Protein 2M3K (pdb70)

B-factor: mean 1.94, std 1.84, range [0.12, 9.37]

Nearest PDB structures (foldseek):
  2m3k-assembly1_A  TM=1.008E+00  e=2.469E-23  Neisseria meningitidis
  5hz7-assembly1_A  TM=6.818E-01  e=2.264E-14  Neisseria meningitidis
  2nba-assembly1_A  TM=6.313E-01  e=4.988E-08  Neisseria subflava NJ9703
  4ylc-assembly1_C  TM=3.540E-01  e=5.774E+00  Saccharolobus solfataricus 98/2

Sequence (119 aa):
ISEFEKAKINAVRAALLENAHFMEKFYLQNGRFKQTSTKWPSLPIKEAEGFCIRLNGIARGALDSKFMLKAVAIDKDKNPFIIKMNENLVTFICKKSASSCSDGLDYFKGNDKDCKLFK

CATH classification: 3.30.700.50

Structure (mmCIF, N/CA/C/O backbone):
data_2M3K
#
_entry.id   2M3K
#
loop_
_atom_site.group_PDB
_atom_site.id
_atom_site.type_symbol
_atom_site.label_atom_id
_atom_site.label_alt_id
_atom_site.label_comp_id
_atom_site.label_asym_id
_atom_site.label_entity_id
_atom_site.label_seq_id
_atom_site.pdbx_PDB_ins_code
_atom_site.Cartn_x
_atom_site.Cartn_y
_atom_site.Cartn_z
_atom_site.occupancy
_atom_site.B_iso_or_equiv
_atom_site.auth_seq_id
_atom_site.auth_comp_id
_atom_site.auth_asym_id
_atom_site.auth_atom_id
_atom_site.pdbx_PDB_model_num
ATOM 1 N N . ILE A 1 1 ? -19.558 -12.271 -1.725 1.00 3.38 1 ILE A N 1
ATOM 2 C CA . ILE A 1 1 ? -19.007 -11.408 -0.656 1.00 2.97 1 ILE A CA 1
ATOM 3 C C . ILE A 1 1 ? -17.497 -11.591 -0.539 1.00 2.00 1 ILE A C 1
ATOM 4 O O . ILE A 1 1 ? -16.728 -10.673 -0.819 1.00 2.55 1 ILE A O 1
ATOM 22 N N . SER A 1 2 ? -17.079 -12.787 -0.142 1.00 1.16 2 SER A N 1
ATOM 23 C CA . SER A 1 2 ? -15.673 -13.069 0.103 1.00 0.92 2 SER A CA 1
ATOM 24 C C . SER A 1 2 ? -14.863 -13.079 -1.196 1.00 0.63 2 SER A C 1
ATOM 25 O O . SER A 1 2 ? -13.666 -12.781 -1.191 1.00 0.67 2 SER A O 1
ATOM 33 N N . GLU A 1 3 ? -15.519 -13.411 -2.307 1.00 0.48 3 GLU A N 1
ATOM 34 C CA . GLU A 1 3 ? -14.852 -13.437 -3.605 1.00 0.37 3 GLU A CA 1
ATOM 35 C C . GLU A 1 3 ? -14.456 -12.021 -4.015 1.00 0.27 3 GLU A C 1
ATOM 36 O O . GLU A 1 3 ? -13.372 -11.802 -4.564 1.00 0.32 3 GLU A O 1
ATOM 48 N N . PHE A 1 4 ? -15.346 -11.067 -3.729 1.00 0.22 4 PHE A N 1
ATOM 49 C CA . PHE A 1 4 ? -15.085 -9.652 -3.989 1.00 0.18 4 PHE A CA 1
ATOM 50 C C . PHE A 1 4 ? -13.795 -9.218 -3.323 1.00 0.16 4 PHE A C 1
ATOM 51 O O . PHE A 1 4 ? -12.968 -8.550 -3.939 1.00 0.16 4 PHE A O 1
ATOM 68 N N . GLU A 1 5 ? -13.634 -9.615 -2.065 1.00 0.21 5 GLU A N 1
ATOM 69 C CA . GLU A 1 5 ? -12.466 -9.239 -1.287 1.00 0.22 5 GLU A CA 1
ATOM 70 C C . GLU A 1 5 ? -11.194 -9.590 -2.037 1.00 0.18 5 GLU A C 1
ATOM 71 O O . GLU A 1 5 ? -10.411 -8.720 -2.387 1.00 0.14 5 GLU A O 1
ATOM 83 N N . LYS A 1 6 ? -11.037 -10.867 -2.341 1.00 0.24 6 LYS A N 1
ATOM 84 C CA . LYS A 1 6 ? -9.796 -11.372 -2.915 1.00 0.26 6 LYS A CA 1
ATOM 85 C C . LYS A 1 6 ? -9.575 -10.816 -4.320 1.00 0.23 6 LYS A C 1
ATOM 86 O O . LYS A 1 6 ? -8.442 -10.543 -4.711 1.00 0.27 6 LYS A O 1
ATOM 105 N N . ALA A 1 7 ? -10.660 -10.639 -5.068 1.00 0.21 7 ALA A N 1
ATOM 106 C CA . ALA A 1 7 ? -10.576 -10.136 -6.435 1.00 0.25 7 ALA A CA 1
ATOM 107 C C . ALA A 1 7 ? -10.164 -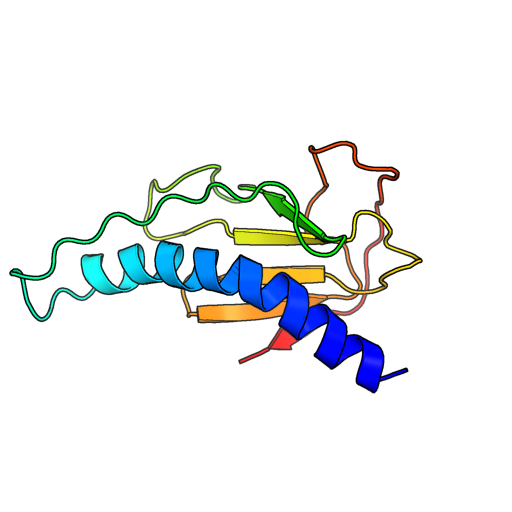8.670 -6.448 1.00 0.23 7 ALA A C 1
ATOM 108 O O . ALA A 1 7 ? -9.241 -8.275 -7.164 1.00 0.28 7 ALA A O 1
ATOM 115 N N . LYS A 1 8 ? -10.855 -7.873 -5.646 1.00 0.17 8 LYS A N 1
ATOM 116 C CA . LYS A 1 8 ? -10.574 -6.450 -5.540 1.00 0.17 8 LYS A CA 1
ATOM 117 C C . LYS A 1 8 ? -9.209 -6.222 -4.905 1.00 0.15 8 LYS A C 1
ATOM 118 O O . LYS A 1 8 ? -8.443 -5.379 -5.369 1.00 0.17 8 LYS A O 1
ATOM 137 N N . ILE A 1 9 ? -8.904 -6.984 -3.856 1.00 0.12 9 ILE A N 1
ATOM 138 C CA . ILE A 1 9 ? -7.590 -6.925 -3.229 1.00 0.13 9 ILE A CA 1
ATOM 139 C C . ILE A 1 9 ? -6.507 -7.171 -4.268 1.00 0.14 9 ILE A C 1
ATOM 140 O O . ILE A 1 9 ? -5.616 -6.352 -4.434 1.00 0.15 9 ILE A O 1
ATOM 156 N N . ASN A 1 10 ? -6.633 -8.275 -4.998 1.00 0.15 10 ASN A N 1
ATOM 157 C CA . ASN A 1 10 ? -5.648 -8.664 -6.007 1.00 0.16 10 ASN A CA 1
ATOM 158 C C . ASN A 1 10 ? -5.456 -7.573 -7.058 1.00 0.16 10 ASN A C 1
ATOM 159 O O . ASN A 1 10 ? -4.333 -7.294 -7.480 1.00 0.16 10 ASN A O 1
ATOM 170 N N . ALA A 1 11 ? -6.560 -6.957 -7.465 1.00 0.17 11 ALA A N 1
ATOM 171 C CA . ALA A 1 11 ? -6.546 -5.931 -8.500 1.00 0.19 11 ALA A CA 1
ATOM 172 C C . ALA A 1 11 ? -5.640 -4.758 -8.124 1.00 0.16 11 ALA A C 1
ATOM 173 O O . ALA A 1 11 ? -4.639 -4.471 -8.799 1.00 0.16 11 ALA A O 1
ATOM 180 N N . VAL A 1 12 ? -5.970 -4.083 -7.039 1.00 0.15 12 VAL A N 1
ATOM 181 C CA . VAL A 1 12 ? -5.172 -2.946 -6.620 1.00 0.15 12 VAL A CA 1
ATOM 182 C C . VAL A 1 12 ? -3.850 -3.430 -6.030 1.00 0.15 12 VAL A C 1
ATOM 183 O O . VAL A 1 12 ? -2.856 -2.716 -6.063 1.00 0.19 12 VAL A O 1
ATOM 196 N N . ARG A 1 13 ? -3.824 -4.670 -5.537 1.00 0.13 13 ARG A N 1
ATOM 197 C CA . ARG A 1 13 ? -2.580 -5.255 -5.050 1.00 0.15 13 ARG A CA 1
ATOM 198 C C . ARG A 1 13 ? -1.609 -5.443 -6.204 1.00 0.12 13 ARG A C 1
ATOM 199 O O . ARG A 1 13 ? -0.411 -5.530 -5.994 1.00 0.13 13 ARG A O 1
ATOM 220 N N . ALA A 1 14 ? -2.139 -5.538 -7.420 1.00 0.13 14 ALA A N 1
ATOM 221 C CA . ALA A 1 14 ? -1.306 -5.532 -8.616 1.00 0.15 14 ALA A CA 1
ATOM 222 C C . ALA A 1 14 ? -0.594 -4.197 -8.727 1.00 0.17 14 ALA A C 1
ATOM 223 O O . ALA A 1 14 ? 0.585 -4.123 -9.055 1.00 0.19 14 ALA A O 1
ATOM 230 N N . ALA A 1 15 ? -1.328 -3.135 -8.453 1.00 0.19 15 ALA A N 1
ATOM 231 C CA . ALA A 1 15 ? -0.737 -1.804 -8.379 1.00 0.23 15 ALA A CA 1
ATOM 232 C C . ALA A 1 15 ? 0.247 -1.727 -7.209 1.00 0.23 15 ALA A C 1
ATOM 233 O O . ALA A 1 15 ? 1.315 -1.139 -7.316 1.00 0.27 15 ALA A O 1
ATOM 240 N N . LEU A 1 16 ? -0.107 -2.348 -6.097 1.00 0.23 16 LEU A N 1
ATOM 241 C CA . LEU A 1 16 ? 0.806 -2.471 -4.966 1.00 0.24 16 LEU A CA 1
ATOM 242 C C . LEU A 1 16 ? 1.965 -3.408 -5.291 1.00 0.22 16 LEU A C 1
ATOM 243 O O . LEU A 1 16 ? 2.952 -3.433 -4.574 1.00 0.24 16 LEU A O 1
ATOM 259 N N . LEU A 1 17 ? 1.819 -4.219 -6.334 1.00 0.22 17 LEU A N 1
ATOM 260 C CA . LEU A 1 17 ? 2.924 -5.021 -6.838 1.00 0.24 17 LEU A CA 1
ATOM 261 C C . LEU A 1 17 ? 4.003 -4.107 -7.404 1.00 0.21 17 LEU A C 1
ATOM 262 O O . LEU A 1 17 ? 5.190 -4.409 -7.330 1.00 0.23 17 LEU A O 1
ATOM 278 N N . GLU A 1 18 ? 3.579 -2.979 -7.966 1.00 0.21 18 GLU A N 1
ATOM 279 C CA . GLU A 1 18 ? 4.499 -1.901 -8.310 1.00 0.23 18 GLU A CA 1
ATOM 280 C C . GLU A 1 18 ? 5.251 -1.471 -7.052 1.00 0.24 18 GLU A C 1
ATOM 281 O O . GLU A 1 18 ? 6.466 -1.270 -7.063 1.00 0.30 18 GLU A O 1
ATOM 293 N N . ASN A 1 19 ? 4.506 -1.368 -5.957 1.00 0.25 19 ASN A N 1
ATOM 294 C CA . ASN A 1 19 ? 5.070 -1.055 -4.644 1.00 0.34 19 ASN A CA 1
ATOM 295 C C . ASN A 1 19 ? 5.847 -2.237 -4.092 1.00 0.31 19 ASN A C 1
ATOM 296 O O . ASN A 1 19 ? 6.697 -2.064 -3.228 1.00 0.42 19 ASN A O 1
ATOM 307 N N . ALA A 1 20 ? 5.568 -3.425 -4.606 1.00 0.25 20 ALA A N 1
ATOM 308 C CA . ALA A 1 20 ? 6.324 -4.613 -4.245 1.00 0.29 20 ALA A CA 1
ATOM 309 C C . ALA A 1 20 ? 7.702 -4.541 -4.875 1.00 0.31 20 ALA A C 1
ATOM 310 O O . ALA A 1 20 ? 8.668 -5.074 -4.348 1.00 0.41 20 ALA A O 1
ATOM 317 N N . HIS A 1 21 ? 7.776 -3.858 -6.011 1.00 0.33 21 HIS A N 1
ATOM 318 C CA . HIS A 1 21 ? 9.049 -3.593 -6.663 1.00 0.46 21 HIS A CA 1
ATOM 319 C C . HIS A 1 21 ? 9.751 -2.421 -5.981 1.00 0.52 21 HIS A C 1
ATOM 320 O O . HIS A 1 21 ? 10.971 -2.408 -5.846 1.00 0.65 21 HIS A O 1
ATOM 335 N N . PHE A 1 22 ? 8.965 -1.442 -5.541 1.00 0.53 22 PHE A N 1
ATOM 336 C CA . PHE A 1 22 ? 9.494 -0.298 -4.801 1.00 0.70 22 PHE A CA 1
ATOM 337 C C . PHE A 1 22 ? 10.132 -0.778 -3.496 1.00 0.66 22 PHE A C 1
ATOM 338 O O . PHE A 1 22 ? 11.293 -0.472 -3.193 1.00 0.78 22 PHE A O 1
ATOM 355 N N . MET A 1 23 ? 9.371 -1.546 -2.734 1.00 0.53 23 MET A N 1
ATOM 356 C CA . MET A 1 23 ? 9.889 -2.166 -1.520 1.00 0.55 23 MET A CA 1
ATOM 357 C C . MET A 1 23 ? 10.969 -3.199 -1.861 1.00 0.57 23 MET A C 1
ATOM 358 O O . MET A 1 23 ? 11.827 -3.501 -1.033 1.00 0.70 23 MET A O 1
ATOM 372 N N . GLU A 1 24 ? 10.930 -3.741 -3.083 1.00 0.54 24 GLU A N 1
ATOM 373 C CA . GLU A 1 24 ? 11.962 -4.674 -3.527 1.00 0.66 24 GLU A CA 1
ATOM 374 C C . GLU A 1 24 ? 13.286 -3.946 -3.653 1.00 0.78 24 GLU A C 1
ATOM 375 O O . GLU A 1 24 ? 14.336 -4.523 -3.390 1.00 0.92 24 GLU A O 1
ATOM 387 N N . LYS A 1 25 ? 13.235 -2.673 -4.055 1.00 0.84 25 LYS A N 1
ATOM 388 C CA . LYS A 1 25 ? 14.423 -1.831 -4.034 1.00 1.04 25 LYS A CA 1
ATOM 389 C C . LYS A 1 25 ? 15.054 -1.915 -2.663 1.00 1.09 25 LYS A C 1
ATOM 390 O O . LYS A 1 25 ? 16.259 -2.111 -2.534 1.00 1.21 25 LYS A O 1
ATOM 409 N N . PHE A 1 26 ? 14.218 -1.790 -1.643 1.00 1.09 26 PHE A N 1
ATOM 410 C CA . PHE A 1 26 ? 14.692 -1.869 -0.278 1.00 1.33 26 PHE A CA 1
ATOM 411 C C . PHE A 1 26 ? 15.343 -3.227 -0.010 1.00 1.30 26 PHE A C 1
ATOM 412 O O . PHE A 1 26 ? 16.449 -3.293 0.523 1.00 1.46 26 PHE A O 1
ATOM 429 N N . TYR A 1 27 ? 14.650 -4.300 -0.390 1.00 1.20 27 TYR A N 1
ATOM 430 C CA . TYR A 1 27 ? 15.188 -5.655 -0.260 1.00 1.39 27 TYR A CA 1
ATOM 431 C C . TYR A 1 27 ? 16.549 -5.773 -0.940 1.00 1.39 27 TYR A C 1
ATOM 432 O O . TYR A 1 27 ? 17.488 -6.343 -0.384 1.00 1.62 27 TYR A O 1
ATOM 450 N N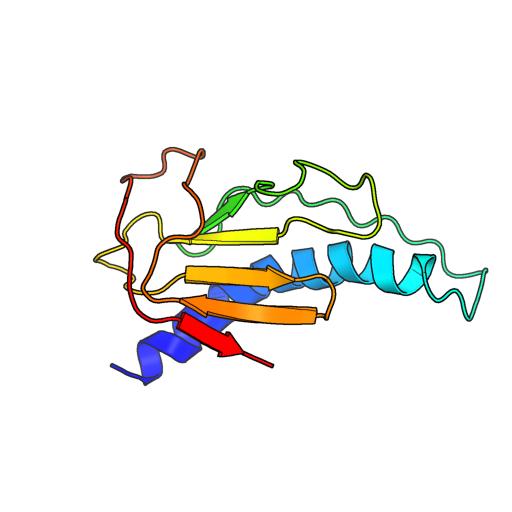 . LEU A 1 28 ? 16.646 -5.224 -2.138 1.00 1.26 28 LEU A N 1
ATOM 451 C CA . LEU A 1 28 ? 17.858 -5.311 -2.940 1.00 1.43 28 LEU A CA 1
ATOM 452 C C . LEU A 1 28 ? 18.970 -4.436 -2.368 1.00 1.52 28 LEU A C 1
ATOM 453 O O . LEU A 1 28 ? 20.148 -4.732 -2.546 1.00 1.79 28 LEU A O 1
ATOM 469 N N . GLN A 1 29 ? 18.595 -3.360 -1.685 1.00 1.40 29 GLN A N 1
ATOM 470 C CA . GLN A 1 29 ? 19.568 -2.468 -1.063 1.00 1.59 29 GLN A CA 1
ATOM 471 C C . GLN A 1 29 ? 20.048 -3.025 0.269 1.00 1.71 29 GLN A C 1
ATOM 472 O O . GLN A 1 29 ? 21.247 -3.050 0.548 1.00 1.94 29 GLN A O 1
ATOM 486 N N . ASN A 1 30 ? 19.108 -3.476 1.086 1.00 1.68 30 ASN A N 1
ATOM 487 C CA . ASN A 1 30 ? 19.422 -3.991 2.413 1.00 1.96 30 ASN A CA 1
ATOM 488 C C . ASN A 1 30 ? 20.101 -5.356 2.311 1.00 2.12 30 ASN A C 1
ATOM 489 O O . ASN A 1 30 ? 20.926 -5.720 3.153 1.00 2.55 30 ASN A O 1
ATOM 500 N N . GLY A 1 31 ? 19.766 -6.093 1.265 1.00 1.99 31 GLY A N 1
ATOM 501 C CA . GLY A 1 31 ? 20.369 -7.389 1.044 1.00 2.40 31 GLY A CA 1
ATOM 502 C C . GLY A 1 31 ? 20.973 -7.505 -0.338 1.00 2.87 31 GLY A C 1
ATOM 503 O O . GLY A 1 31 ? 20.416 -8.167 -1.212 1.00 3.44 31 GLY A O 1
ATOM 507 N N . ARG A 1 32 ? 22.111 -6.854 -0.542 1.00 3.16 32 ARG A N 1
ATOM 508 C CA . ARG A 1 32 ? 22.778 -6.883 -1.837 1.00 4.00 32 ARG A CA 1
ATOM 509 C C . ARG A 1 32 ? 23.547 -8.184 -2.014 1.00 4.27 32 ARG A C 1
ATOM 510 O O . ARG A 1 32 ? 24.624 -8.364 -1.441 1.00 4.32 32 ARG A O 1
ATOM 531 N N . PHE A 1 33 ? 22.994 -9.092 -2.800 1.00 4.81 33 PHE A N 1
ATOM 532 C CA . PHE A 1 33 ? 23.666 -10.348 -3.096 1.00 5.33 33 PHE A CA 1
ATOM 533 C C . PHE A 1 33 ? 24.525 -10.193 -4.345 1.00 5.56 33 PHE A C 1
ATOM 534 O O . PHE A 1 33 ? 25.643 -10.705 -4.415 1.00 6.04 33 PHE A O 1
ATOM 551 N N . LYS A 1 34 ? 23.993 -9.479 -5.326 1.00 5.58 34 LYS A N 1
ATOM 552 C CA . LYS A 1 34 ? 24.715 -9.212 -6.559 1.00 6.10 34 LYS A CA 1
ATOM 553 C C . LYS A 1 34 ? 24.705 -7.717 -6.858 1.00 6.09 34 LYS A C 1
ATOM 554 O O . LYS A 1 34 ? 23.648 -7.091 -6.937 1.00 6.43 34 LYS A O 1
ATOM 573 N N . GLN A 1 35 ? 25.894 -7.155 -7.021 1.00 5.98 35 GLN A N 1
ATOM 574 C CA . GLN A 1 35 ? 26.060 -5.711 -7.145 1.00 6.09 35 GLN A CA 1
ATOM 575 C C . GLN A 1 35 ? 25.783 -5.246 -8.568 1.00 6.17 35 GLN A C 1
ATOM 576 O O . GLN A 1 35 ? 25.560 -4.060 -8.810 1.00 6.33 35 GLN A O 1
ATOM 590 N N . THR A 1 36 ? 25.797 -6.182 -9.506 1.00 6.41 36 THR A N 1
ATOM 591 C CA . THR A 1 36 ? 25.574 -5.864 -10.909 1.00 6.79 36 THR A CA 1
ATOM 592 C C . THR A 1 36 ? 24.123 -5.440 -11.151 1.00 6.59 36 THR A C 1
ATOM 593 O O . THR A 1 36 ? 23.814 -4.766 -12.138 1.00 6.99 36 THR A O 1
ATOM 604 N N . SER A 1 37 ? 23.237 -5.824 -10.241 1.00 6.16 37 SER A N 1
ATOM 605 C CA . SER A 1 37 ? 21.833 -5.482 -10.363 1.00 6.06 37 SER A CA 1
ATOM 606 C C . SER A 1 37 ? 21.565 -4.081 -9.829 1.00 5.61 37 SER A C 1
ATOM 607 O O . SER A 1 37 ? 21.490 -3.871 -8.618 1.00 5.35 37 SER A O 1
ATOM 615 N N . THR A 1 38 ? 21.443 -3.125 -10.733 1.00 5.68 38 THR A N 1
ATOM 616 C CA . THR A 1 38 ? 21.041 -1.786 -10.359 1.00 5.34 38 THR A CA 1
ATOM 617 C C . THR A 1 38 ? 19.525 -1.687 -10.448 1.00 5.05 38 THR A C 1
ATOM 618 O O . THR A 1 38 ? 18.912 -2.298 -11.323 1.00 5.49 38 THR A O 1
ATOM 629 N N . LYS A 1 39 ? 18.917 -0.928 -9.549 1.00 4.42 39 LYS A N 1
ATOM 630 C CA . LYS A 1 39 ? 17.486 -1.041 -9.345 1.00 4.17 39 LYS A CA 1
ATOM 631 C C . LYS A 1 39 ? 16.866 0.244 -8.797 1.00 3.60 39 LYS A C 1
ATOM 632 O O . LYS A 1 39 ? 17.007 0.548 -7.624 1.00 3.21 39 LYS A O 1
ATOM 651 N N . TRP A 1 40 ? 16.091 0.951 -9.614 1.00 3.64 40 TRP A N 1
ATOM 652 C CA . TRP A 1 40 ? 15.409 2.155 -9.136 1.00 3.19 40 TRP A CA 1
ATOM 653 C C . TRP A 1 40 ? 13.959 2.140 -9.575 1.00 2.83 40 TRP A C 1
ATOM 654 O O . TRP A 1 40 ? 13.604 2.683 -10.623 1.00 3.05 40 TRP A O 1
ATOM 675 N N . PRO A 1 41 ? 13.101 1.493 -8.787 1.00 2.34 41 PRO A N 1
ATOM 676 C CA . PRO A 1 41 ? 11.666 1.570 -8.963 1.00 2.06 41 PRO A CA 1
ATOM 677 C C . PRO A 1 41 ? 11.125 2.842 -8.333 1.00 1.70 41 PRO A C 1
ATOM 678 O O . PRO A 1 41 ? 11.473 3.184 -7.201 1.00 1.64 41 PRO A O 1
ATOM 689 N N . SER A 1 42 ? 10.301 3.547 -9.074 1.00 1.61 42 SER A N 1
ATOM 690 C CA . SER A 1 42 ? 9.716 4.781 -8.599 1.00 1.34 42 SER A CA 1
ATOM 691 C C . SER A 1 42 ? 8.204 4.701 -8.748 1.00 0.92 42 SER A C 1
ATOM 692 O O . SER A 1 42 ? 7.710 4.353 -9.817 1.00 0.99 42 SER A O 1
ATOM 700 N N . LEU A 1 43 ? 7.480 4.996 -7.677 1.00 0.66 43 LEU A N 1
ATOM 701 C CA . LEU A 1 43 ? 6.035 4.815 -7.660 1.00 0.48 43 LEU A CA 1
ATOM 702 C C . LEU A 1 43 ? 5.309 5.960 -8.355 1.00 0.50 43 LEU A C 1
ATOM 703 O O . LEU A 1 43 ? 5.280 7.085 -7.853 1.00 0.60 43 LEU A O 1
ATOM 719 N N . PRO A 1 44 ? 4.716 5.688 -9.525 1.00 0.53 44 PRO A N 1
ATOM 720 C CA . PRO A 1 44 ? 3.923 6.661 -10.253 1.00 0.63 44 PRO A CA 1
ATOM 721 C C . PRO A 1 44 ? 2.430 6.513 -9.973 1.00 0.59 44 PRO A C 1
ATOM 722 O O . PRO A 1 44 ? 1.600 7.173 -10.600 1.00 0.80 44 PRO A O 1
ATOM 733 N N . ILE A 1 45 ? 2.094 5.640 -9.034 1.00 0.41 45 ILE A N 1
ATOM 734 C CA . ILE A 1 45 ? 0.701 5.353 -8.736 1.00 0.39 45 ILE A CA 1
ATOM 735 C C . ILE A 1 45 ? 0.198 6.220 -7.589 1.00 0.37 45 ILE A C 1
ATOM 736 O O . ILE A 1 45 ? 0.778 6.230 -6.508 1.00 0.49 45 ILE A O 1
ATOM 752 N N . LYS A 1 46 ? -0.856 6.973 -7.854 1.00 0.34 46 LYS A N 1
ATOM 753 C CA . LYS A 1 46 ? -1.533 7.759 -6.839 1.00 0.35 46 LYS A CA 1
ATOM 754 C C . LYS A 1 46 ? -2.936 7.202 -6.618 1.00 0.25 46 LYS A C 1
ATOM 755 O O . LYS A 1 46 ? -3.522 7.353 -5.546 1.00 0.26 46 LYS A O 1
ATOM 774 N N . GLU A 1 47 ? -3.467 6.556 -7.651 1.00 0.24 47 GLU A N 1
ATOM 775 C CA . GLU A 1 47 ? -4.774 5.923 -7.579 1.00 0.19 47 GLU A CA 1
ATOM 776 C C . GLU A 1 47 ? -4.879 4.823 -8.626 1.00 0.25 47 GLU A C 1
ATOM 777 O O . GLU A 1 47 ? -4.431 4.991 -9.763 1.00 0.36 47 GLU A O 1
ATOM 789 N N . ALA A 1 48 ? -5.462 3.702 -8.231 1.00 0.24 48 ALA A N 1
ATOM 790 C CA . ALA A 1 48 ? -5.589 2.545 -9.101 1.00 0.32 48 ALA A CA 1
ATOM 791 C C . ALA A 1 48 ? -6.641 1.577 -8.572 1.00 0.24 48 ALA A C 1
ATOM 792 O O . ALA A 1 48 ? -6.664 1.262 -7.379 1.00 0.21 48 ALA A O 1
ATOM 799 N N . GLU A 1 49 ? -7.518 1.127 -9.468 1.00 0.22 49 GLU A N 1
ATOM 800 C CA . GLU A 1 49 ? -8.515 0.097 -9.162 1.00 0.19 49 GLU A CA 1
ATOM 801 C C . GLU A 1 49 ? -9.525 0.560 -8.113 1.00 0.23 49 GLU A C 1
ATOM 802 O O . GLU A 1 49 ? -10.052 -0.251 -7.350 1.00 0.25 49 GLU A O 1
ATOM 814 N N . GLY A 1 50 ? -9.792 1.857 -8.066 1.00 0.26 50 GLY A N 1
ATOM 815 C CA . GLY A 1 50 ? -10.772 2.371 -7.125 1.00 0.31 50 GLY A CA 1
ATOM 816 C C . GLY A 1 50 ? -10.170 2.640 -5.763 1.00 0.26 50 GLY A C 1
ATOM 817 O O . GLY A 1 50 ? -10.822 3.202 -4.882 1.00 0.32 50 GLY A O 1
ATOM 821 N N . PHE A 1 51 ? -8.928 2.220 -5.588 1.00 0.20 51 PHE A N 1
ATOM 822 C CA . PHE A 1 51 ? -8.179 2.512 -4.382 1.00 0.18 51 PHE A CA 1
ATOM 823 C C . PHE A 1 51 ? -7.141 3.571 -4.705 1.00 0.19 51 PHE A C 1
ATOM 824 O O . PHE A 1 51 ? -6.869 3.840 -5.873 1.00 0.23 51 PHE A O 1
ATOM 841 N N . CYS A 1 52 ? -6.553 4.168 -3.694 1.00 0.19 52 CYS A N 1
ATOM 842 C CA . CYS A 1 52 ? -5.541 5.175 -3.923 1.00 0.21 52 CYS A CA 1
ATOM 843 C C . CYS A 1 52 ? -4.213 4.693 -3.376 1.00 0.23 52 CYS A C 1
ATOM 844 O O . CYS A 1 52 ? -4.164 4.098 -2.304 1.00 0.26 52 CYS A O 1
ATOM 851 N N . ILE A 1 53 ? -3.140 4.957 -4.103 1.00 0.26 53 ILE A N 1
ATOM 852 C CA . ILE A 1 53 ? -1.813 4.628 -3.641 1.00 0.29 53 ILE A CA 1
ATOM 853 C C . ILE A 1 53 ? -1.091 5.916 -3.293 1.00 0.36 53 ILE A C 1
ATOM 854 O O . ILE A 1 53 ? -0.836 6.756 -4.165 1.00 0.45 53 ILE A O 1
ATOM 870 N N . ARG A 1 54 ? -0.800 6.076 -2.012 1.00 0.36 54 ARG A N 1
ATOM 871 C CA . ARG A 1 54 ? -0.189 7.290 -1.507 1.00 0.50 54 ARG A CA 1
ATOM 872 C C . ARG A 1 54 ? 0.979 6.958 -0.593 1.00 0.54 54 ARG A C 1
ATOM 873 O O . ARG A 1 54 ? 1.040 5.869 -0.011 1.00 0.43 54 ARG A O 1
ATOM 894 N N . LEU A 1 55 ? 1.906 7.896 -0.479 1.00 0.84 55 LEU A N 1
ATOM 895 C CA . LEU A 1 55 ? 3.020 7.754 0.437 1.00 1.07 55 LEU A CA 1
ATOM 896 C C . LEU A 1 55 ? 2.722 8.527 1.711 1.00 1.31 55 LEU A C 1
ATOM 897 O O . LEU A 1 55 ? 2.767 9.760 1.727 1.00 1.67 55 LEU A O 1
ATOM 913 N N . ASN A 1 56 ? 2.408 7.797 2.768 1.00 1.49 56 ASN A N 1
ATOM 914 C CA . ASN A 1 56 ? 1.961 8.401 4.014 1.00 1.87 56 ASN A CA 1
ATOM 915 C C . ASN A 1 56 ? 2.308 7.506 5.196 1.00 2.28 56 ASN A C 1
ATOM 916 O O . ASN A 1 56 ? 2.361 6.284 5.059 1.00 2.78 56 ASN A O 1
ATOM 927 N N . GLY A 1 57 ? 2.560 8.117 6.345 1.00 2.58 57 GLY A N 1
ATOM 928 C CA . GLY A 1 57 ? 2.852 7.359 7.542 1.00 3.37 57 GLY A CA 1
ATOM 929 C C . GLY A 1 57 ? 4.112 7.842 8.221 1.00 3.25 57 GLY A C 1
ATOM 930 O O . GLY A 1 57 ? 4.197 8.998 8.637 1.00 3.58 57 GLY A O 1
ATOM 934 N N . ILE A 1 58 ? 5.100 6.962 8.320 1.00 3.07 58 ILE A N 1
ATOM 935 C CA . ILE A 1 58 ? 6.381 7.310 8.923 1.00 3.13 58 ILE A CA 1
ATOM 936 C C . ILE A 1 58 ? 7.168 8.247 8.003 1.00 2.75 58 ILE A C 1
ATOM 937 O O . ILE A 1 58 ? 8.040 9.002 8.449 1.00 2.99 58 ILE A O 1
ATOM 953 N N . ALA A 1 59 ? 6.835 8.211 6.719 1.00 2.69 59 ALA A N 1
ATOM 954 C CA . ALA A 1 59 ? 7.520 9.010 5.721 1.00 2.50 59 ALA A CA 1
ATOM 955 C C . ALA A 1 59 ? 6.635 9.206 4.498 1.00 2.82 59 ALA A C 1
ATOM 956 O O . ALA A 1 59 ? 5.522 8.685 4.436 1.00 3.37 59 ALA A O 1
ATOM 963 N N . ARG A 1 60 ? 7.138 9.964 3.534 1.00 2.93 60 ARG A N 1
ATOM 964 C CA . ARG A 1 60 ? 6.438 10.189 2.276 1.00 3.44 60 ARG A CA 1
ATOM 965 C C . ARG A 1 60 ? 7.397 9.950 1.119 1.00 3.71 60 ARG A C 1
ATOM 966 O O . ARG A 1 60 ? 7.272 10.537 0.046 1.00 4.18 60 ARG A O 1
ATOM 987 N N . GLY A 1 61 ? 8.355 9.074 1.369 1.00 3.75 61 GLY A N 1
ATOM 988 C CA . GLY A 1 61 ? 9.378 8.758 0.401 1.00 4.31 61 GLY A CA 1
ATOM 989 C C . GLY A 1 61 ? 10.445 7.897 1.035 1.00 3.99 61 GLY A C 1
ATOM 990 O O . GLY A 1 61 ? 10.464 7.750 2.258 1.00 4.33 61 GLY A O 1
ATOM 994 N N . ALA A 1 62 ? 11.322 7.320 0.229 1.00 3.53 62 ALA A N 1
ATOM 995 C CA . ALA A 1 62 ? 12.369 6.463 0.755 1.00 3.26 62 ALA A CA 1
ATOM 996 C C . ALA A 1 62 ? 13.380 7.282 1.545 1.00 3.38 62 ALA A C 1
ATOM 997 O O . ALA A 1 62 ? 14.108 8.103 0.981 1.00 3.46 62 ALA A O 1
ATOM 1004 N N . LEU A 1 63 ? 13.414 7.059 2.850 1.00 3.68 63 LEU A N 1
ATOM 1005 C CA . LEU A 1 63 ? 14.311 7.787 3.735 1.00 4.11 63 LEU A CA 1
ATOM 1006 C C . LEU A 1 63 ? 15.115 6.811 4.578 1.00 4.06 63 LEU A C 1
ATOM 1007 O O . LEU A 1 63 ? 16.335 6.711 4.444 1.00 4.29 63 LEU A O 1
ATOM 1023 N N . ASP A 1 64 ? 14.423 6.090 5.446 1.00 4.13 64 ASP A N 1
ATOM 1024 C CA . ASP A 1 64 ? 15.054 5.068 6.266 1.00 4.26 64 ASP A CA 1
ATOM 1025 C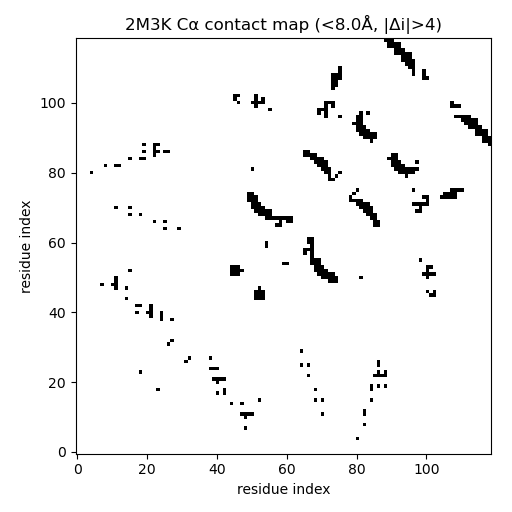 C . ASP A 1 64 ? 14.840 3.707 5.607 1.00 4.12 64 ASP A C 1
ATOM 1026 O O . ASP A 1 64 ? 14.672 3.631 4.388 1.00 4.43 64 ASP A O 1
ATOM 1035 N N . SER A 1 65 ? 14.831 2.643 6.390 1.00 3.94 65 SER A N 1
ATOM 1036 C CA . SER A 1 65 ? 14.591 1.312 5.858 1.00 3.99 65 SER A CA 1
ATOM 1037 C C . SER A 1 65 ? 13.096 1.052 5.690 1.00 3.19 65 SER A C 1
ATOM 1038 O O . SER A 1 65 ? 12.687 0.008 5.181 1.00 3.33 65 SER A O 1
ATOM 1046 N N . LYS A 1 66 ? 12.283 2.009 6.111 1.00 2.68 66 LYS A N 1
ATOM 1047 C CA . LYS A 1 66 ? 10.839 1.854 6.060 1.00 2.00 66 LYS A CA 1
ATOM 1048 C C . LYS A 1 66 ? 10.286 2.488 4.793 1.00 1.98 66 LYS A C 1
ATOM 1049 O O . LYS A 1 66 ? 10.667 3.601 4.425 1.00 2.65 66 LYS A O 1
ATOM 1068 N N . PHE A 1 67 ? 9.393 1.768 4.131 1.00 1.77 67 PHE A N 1
ATOM 1069 C CA . PHE A 1 67 ? 8.817 2.220 2.879 1.00 1.83 67 PHE A CA 1
ATOM 1070 C C . PHE A 1 67 ? 7.300 2.279 2.985 1.00 1.50 67 PHE A C 1
ATOM 1071 O O . PHE A 1 67 ? 6.619 1.255 3.057 1.00 2.37 67 PHE A O 1
ATOM 1088 N N . MET A 1 68 ? 6.801 3.499 3.017 1.00 1.0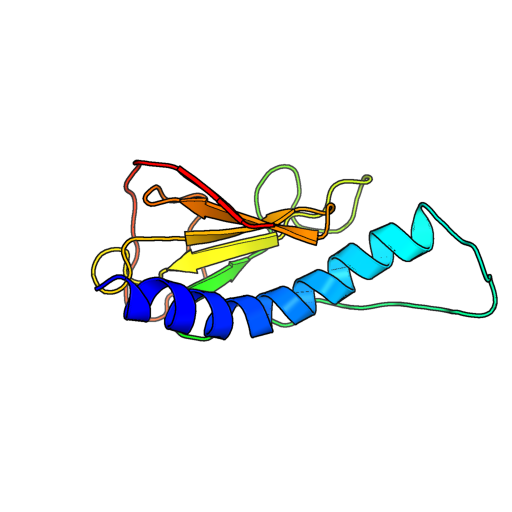2 68 MET A N 1
ATOM 1089 C CA . MET A 1 68 ? 5.382 3.787 3.132 1.00 1.38 68 MET A CA 1
ATOM 1090 C C . MET A 1 68 ? 4.620 3.397 1.867 1.00 0.88 68 MET A C 1
ATOM 1091 O O . MET A 1 68 ? 4.735 4.053 0.837 1.00 1.44 68 MET A O 1
ATOM 1105 N N . LEU A 1 69 ? 3.844 2.328 1.929 1.00 0.92 69 LEU A N 1
ATOM 1106 C CA . LEU A 1 69 ? 3.044 1.938 0.787 1.00 0.62 69 LEU A CA 1
ATOM 1107 C C . LEU A 1 69 ? 1.594 1.734 1.218 1.00 0.52 69 LEU A C 1
ATOM 1108 O O . LEU A 1 69 ? 1.286 0.796 1.950 1.00 0.78 69 LEU A O 1
ATOM 1124 N N . LYS A 1 70 ? 0.700 2.617 0.787 1.00 0.32 70 LYS A N 1
ATOM 1125 C CA . LYS A 1 70 ? -0.682 2.564 1.249 1.00 0.41 70 LYS A CA 1
ATOM 1126 C C . LYS A 1 70 ? -1.683 2.621 0.099 1.00 0.28 70 LYS A C 1
ATOM 1127 O O . LYS A 1 70 ? -1.607 3.505 -0.753 1.00 0.39 70 LYS A O 1
ATOM 1146 N N . ALA A 1 71 ? -2.607 1.660 0.085 1.00 0.19 71 ALA A N 1
ATOM 1147 C CA . ALA A 1 71 ? -3.767 1.703 -0.799 1.00 0.17 71 ALA A CA 1
ATOM 1148 C C . ALA A 1 71 ? -5.045 1.784 0.024 1.00 0.25 71 ALA A C 1
ATOM 1149 O O . ALA A 1 71 ? -5.360 0.884 0.809 1.00 0.48 71 ALA A O 1
ATOM 1156 N N . VAL A 1 72 ? -5.767 2.872 -0.144 1.00 0.18 72 VAL A N 1
ATOM 1157 C CA . VAL A 1 72 ? -7.009 3.087 0.575 1.00 0.21 72 VAL A CA 1
ATOM 1158 C C . VAL A 1 72 ? -8.163 3.215 -0.409 1.00 0.20 72 VAL A C 1
ATOM 1159 O O . VAL A 1 72 ? -8.016 3.812 -1.467 1.00 0.23 72 VAL A O 1
ATOM 1172 N N . ALA A 1 73 ? -9.294 2.616 -0.077 1.00 0.21 73 ALA A N 1
ATOM 1173 C CA . ALA A 1 73 ? -10.476 2.706 -0.915 1.00 0.21 73 ALA A CA 1
ATOM 1174 C C . ALA A 1 73 ? -11.030 4.119 -0.897 1.00 0.26 73 ALA A C 1
ATOM 1175 O O . ALA A 1 73 ? -11.284 4.672 0.171 1.00 0.32 73 ALA A O 1
ATOM 1182 N N . ILE A 1 74 ? -11.197 4.703 -2.084 1.00 0.33 74 ILE A N 1
ATOM 1183 C CA . ILE A 1 74 ? -11.845 6.003 -2.215 1.00 0.44 74 ILE A CA 1
ATOM 1184 C C . ILE A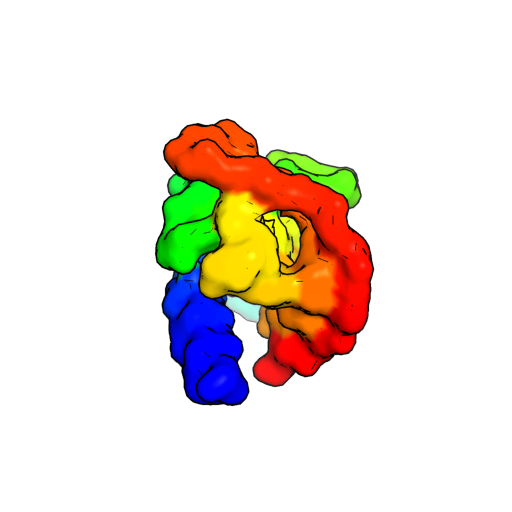 1 74 ? -13.230 5.941 -1.576 1.00 0.44 74 ILE A C 1
ATOM 1185 O O . ILE A 1 74 ? -13.650 6.856 -0.865 1.00 0.59 74 ILE A O 1
ATOM 1201 N N . ASP A 1 75 ? -13.920 4.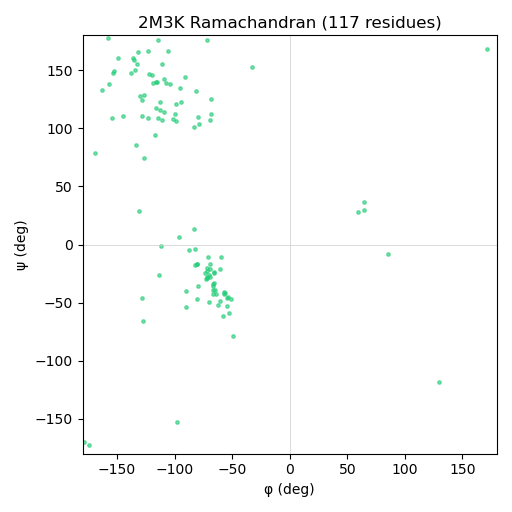833 -1.820 1.00 0.38 75 ASP A N 1
ATOM 1202 C CA . ASP A 1 75 ? -15.215 4.580 -1.209 1.00 0.46 75 ASP A CA 1
ATOM 1203 C C . ASP A 1 75 ? -15.096 3.446 -0.205 1.00 0.35 75 ASP A C 1
ATOM 1204 O O . ASP A 1 75 ? -14.968 2.284 -0.588 1.00 0.37 75 ASP A O 1
ATOM 1213 N N . LYS A 1 76 ? -15.150 3.784 1.076 1.00 0.36 76 LYS A N 1
ATOM 1214 C CA . LYS A 1 76 ? -15.078 2.789 2.147 1.00 0.32 76 LYS A CA 1
ATOM 1215 C C . LYS A 1 76 ? -16.366 1.964 2.207 1.00 0.29 76 LYS A C 1
ATOM 1216 O O . LYS A 1 76 ? -16.451 0.940 2.889 1.00 0.39 76 LYS A O 1
ATOM 1235 N N . ASP A 1 77 ? -17.361 2.412 1.483 1.00 0.29 77 ASP A N 1
ATOM 1236 C CA . ASP A 1 77 ? -18.618 1.679 1.380 1.00 0.38 77 ASP A CA 1
ATOM 1237 C C . ASP A 1 77 ? -18.573 0.708 0.208 1.00 0.39 77 ASP A C 1
ATOM 1238 O O . ASP A 1 77 ? -18.759 -0.489 0.381 1.00 0.48 77 ASP A O 1
ATOM 1247 N N . LYS A 1 78 ? -18.259 1.222 -0.976 1.00 0.40 78 LYS A N 1
ATOM 1248 C CA . LYS A 1 78 ? -18.139 0.406 -2.173 1.00 0.52 78 LYS A CA 1
ATOM 1249 C C . LYS A 1 78 ? -17.041 -0.632 -1.979 1.00 0.45 78 LYS A C 1
ATOM 1250 O O . LYS A 1 78 ? -17.017 -1.679 -2.626 1.00 0.57 78 LYS A O 1
ATOM 1269 N N . ASN A 1 79 ? -16.168 -0.333 -1.040 1.00 0.29 79 ASN A N 1
ATOM 1270 C CA . ASN A 1 79 ? -15.031 -1.167 -0.717 1.00 0.25 79 ASN A CA 1
ATOM 1271 C C . ASN A 1 79 ? -14.804 -1.060 0.778 1.00 0.24 79 ASN A C 1
ATOM 1272 O O . ASN A 1 79 ? -14.446 0.009 1.273 1.00 0.25 79 ASN A O 1
ATOM 1283 N N . PRO A 1 80 ? -15.071 -2.135 1.525 1.00 0.29 80 PRO A N 1
ATOM 1284 C CA . PRO A 1 80 ? -15.022 -2.098 2.986 1.00 0.33 80 PRO A CA 1
ATOM 1285 C C . PRO A 1 80 ? -13.613 -2.208 3.567 1.00 0.38 80 PRO A C 1
ATOM 1286 O O . PRO A 1 80 ? -13.388 -1.863 4.731 1.00 0.74 80 PRO A O 1
ATOM 1297 N N . PHE A 1 81 ? -12.663 -2.661 2.767 1.00 0.32 81 PHE A N 1
ATOM 1298 C CA . PHE A 1 81 ? -11.318 -2.913 3.263 1.00 0.28 81 PHE A CA 1
ATOM 1299 C C . PHE A 1 81 ? -10.293 -1.969 2.638 1.00 0.22 81 PHE A C 1
ATOM 1300 O O . PHE A 1 81 ? -10.620 -1.147 1.784 1.00 0.30 81 PHE A O 1
ATOM 1317 N N . ILE A 1 82 ? -9.059 -2.084 3.108 1.00 0.27 82 ILE A N 1
ATOM 1318 C CA . ILE A 1 82 ? -7.947 -1.281 2.629 1.00 0.22 82 ILE A CA 1
ATOM 1319 C C . ILE A 1 82 ? -6.706 -2.154 2.475 1.00 0.25 82 ILE A C 1
ATOM 1320 O O . ILE A 1 82 ? -6.499 -3.090 3.245 1.00 0.37 82 ILE A O 1
ATOM 1336 N N . ILE A 1 83 ? -5.873 -1.817 1.507 1.00 0.16 83 ILE A N 1
ATOM 1337 C CA . ILE A 1 83 ? -4.721 -2.636 1.138 1.00 0.15 83 ILE A CA 1
ATOM 1338 C C . ILE A 1 83 ? -3.420 -1.895 1.449 1.00 0.15 83 ILE A C 1
ATOM 1339 O O . ILE A 1 83 ? -3.096 -0.913 0.804 1.00 0.27 83 ILE A O 1
ATOM 1355 N N . LYS A 1 84 ? -2.681 -2.338 2.456 1.00 0.18 84 LYS A N 1
ATOM 1356 C CA . LYS A 1 84 ? -1.454 -1.634 2.834 1.00 0.18 84 LYS A CA 1
ATOM 1357 C C . LYS A 1 84 ? -0.239 -2.500 2.595 1.00 0.18 84 LYS A C 1
ATOM 1358 O O . LYS A 1 84 ? -0.259 -3.699 2.849 1.00 0.23 84 LYS A O 1
ATOM 1377 N N . MET A 1 85 ? 0.809 -1.879 2.096 1.00 0.25 85 MET A N 1
ATOM 1378 C CA . MET A 1 85 ? 2.004 -2.587 1.692 1.00 0.31 85 MET A CA 1
ATOM 1379 C C . MET A 1 85 ? 3.172 -2.228 2.606 1.00 0.39 85 MET A C 1
ATOM 1380 O O . MET A 1 85 ? 3.525 -1.047 2.769 1.00 0.62 85 MET A O 1
ATOM 1394 N N . ASN A 1 86 ? 3.741 -3.256 3.212 1.00 0.38 86 ASN A N 1
ATOM 1395 C CA . ASN A 1 86 ? 4.890 -3.113 4.096 1.00 0.53 86 ASN A CA 1
ATOM 1396 C C . ASN A 1 86 ? 6.116 -3.725 3.429 1.00 0.58 86 ASN A C 1
ATOM 1397 O O . ASN A 1 86 ? 5.985 -4.609 2.582 1.00 0.48 86 ASN A O 1
ATOM 1408 N N . GLU A 1 87 ? 7.297 -3.254 3.832 1.00 0.79 87 GLU A N 1
ATOM 1409 C CA . GLU A 1 87 ? 8.570 -3.635 3.208 1.00 0.90 87 GLU A CA 1
ATOM 1410 C C . GLU A 1 87 ? 8.829 -5.141 3.281 1.00 0.81 87 GLU A C 1
ATOM 1411 O O . GLU A 1 87 ? 9.756 -5.637 2.651 1.00 0.92 87 GLU A O 1
ATOM 1423 N N . ASN A 1 88 ? 8.024 -5.859 4.057 1.00 0.69 88 ASN A N 1
ATOM 1424 C CA . ASN A 1 88 ? 8.174 -7.307 4.202 1.00 0.67 88 ASN A CA 1
ATOM 1425 C C . ASN A 1 88 ? 7.492 -8.037 3.047 1.00 0.55 88 ASN A C 1
ATOM 1426 O O . ASN A 1 88 ? 7.282 -9.251 3.102 1.00 0.57 88 ASN A O 1
ATOM 1437 N N . LEU A 1 89 ? 7.151 -7.282 2.007 1.00 0.49 89 LEU A N 1
ATOM 1438 C CA . LEU A 1 89 ? 6.357 -7.785 0.890 1.00 0.43 89 LEU A CA 1
ATOM 1439 C C . LEU A 1 89 ? 5.004 -8.275 1.405 1.00 0.39 89 LEU A C 1
ATOM 1440 O O . LEU A 1 89 ? 4.394 -9.182 0.838 1.00 0.43 89 LEU A O 1
ATOM 1456 N N . VAL A 1 90 ? 4.549 -7.682 2.499 1.00 0.38 90 VAL A N 1
ATOM 1457 C CA . VAL A 1 90 ? 3.314 -8.108 3.133 1.00 0.37 90 VAL A CA 1
ATOM 1458 C C . VAL A 1 90 ? 2.212 -7.077 2.944 1.00 0.30 90 VAL A C 1
ATOM 1459 O O . VAL A 1 90 ? 2.457 -5.868 2.959 1.00 0.30 90 VAL A O 1
ATOM 1472 N N . THR A 1 91 ? 1.007 -7.576 2.747 1.00 0.31 91 THR A N 1
ATOM 1473 C CA . THR A 1 91 ? -0.159 -6.743 2.599 1.00 0.28 91 THR A CA 1
ATOM 1474 C C . THR A 1 91 ? -0.990 -6.771 3.878 1.00 0.29 91 THR A C 1
ATOM 1475 O O . THR A 1 91 ? -1.148 -7.818 4.501 1.00 0.43 91 THR A O 1
ATOM 1486 N N . PHE A 1 92 ? -1.491 -5.621 4.287 1.00 0.23 92 PHE A N 1
ATOM 1487 C CA . PHE A 1 92 ? -2.364 -5.546 5.442 1.00 0.25 92 PHE A CA 1
ATOM 1488 C C . PHE A 1 92 ? -3.767 -5.159 5.002 1.00 0.23 92 PHE A C 1
ATOM 1489 O O . PHE A 1 92 ? -3.983 -4.059 4.479 1.00 0.29 92 PHE A O 1
ATOM 1506 N N . ILE A 1 93 ? -4.711 -6.069 5.200 1.00 0.23 93 ILE A N 1
ATOM 1507 C CA . ILE A 1 93 ? -6.086 -5.855 4.789 1.00 0.27 93 ILE A CA 1
ATOM 1508 C C . ILE A 1 93 ? -6.911 -5.459 5.996 1.00 0.22 93 ILE A C 1
ATOM 1509 O O . ILE A 1 93 ? -7.189 -6.284 6.853 1.00 0.25 93 ILE A O 1
ATOM 1525 N N . CYS A 1 94 ? -7.310 -4.217 6.079 1.00 0.25 94 CYS A N 1
ATOM 1526 C CA . CYS A 1 94 ? -8.073 -3.777 7.227 1.00 0.32 94 CYS A CA 1
ATOM 1527 C C . CYS A 1 94 ? -9.406 -3.202 6.798 1.00 0.64 94 CYS A C 1
ATOM 1528 O O . CYS A 1 94 ? -9.530 -2.616 5.730 1.00 0.73 94 CYS A O 1
ATOM 1535 N N . LYS A 1 95 ? -10.405 -3.397 7.634 1.00 0.85 95 LYS A N 1
ATOM 1536 C CA . LYS A 1 95 ? -11.716 -2.819 7.415 1.00 1.23 95 LYS A CA 1
ATOM 1537 C C . LYS A 1 95 ? -11.680 -1.366 7.872 1.00 1.37 95 LYS A C 1
ATOM 1538 O O . LYS A 1 95 ? -12.536 -0.555 7.519 1.00 1.69 95 LYS A O 1
ATOM 1557 N N . LYS A 1 96 ? 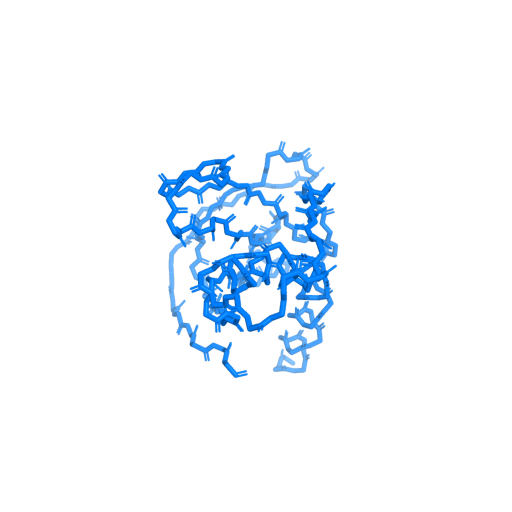-10.650 -1.058 8.653 1.00 1.22 96 LYS A N 1
ATOM 1558 C CA . LYS A 1 96 ? -10.344 0.306 9.067 1.00 1.43 96 LYS A CA 1
ATOM 1559 C C . LYS A 1 96 ? -9.793 1.091 7.882 1.00 1.25 96 LYS A C 1
ATOM 1560 O O . LYS A 1 96 ? -9.644 0.550 6.791 1.00 1.09 96 LYS A O 1
ATOM 1579 N N . SER A 1 97 ? -9.549 2.371 8.076 1.00 1.42 97 SER A N 1
ATOM 1580 C CA . SER A 1 97 ? -8.843 3.160 7.088 1.00 1.26 97 SER A CA 1
ATOM 1581 C C . SER A 1 97 ? -7.431 3.461 7.606 1.00 0.60 97 SER A C 1
ATOM 1582 O O . SER A 1 97 ? -7.248 3.702 8.798 1.00 0.92 97 SER A O 1
ATOM 1590 N N . ALA A 1 98 ? -6.428 3.389 6.732 1.00 0.71 98 ALA A N 1
ATOM 1591 C CA . ALA A 1 98 ? -5.041 3.611 7.149 1.00 1.13 98 ALA A CA 1
ATOM 1592 C C . ALA A 1 98 ? -4.485 4.895 6.547 1.00 1.20 98 ALA A C 1
ATOM 1593 O O . ALA A 1 98 ? -3.339 5.266 6.803 1.00 1.84 98 ALA A O 1
ATOM 1600 N N . SER A 1 99 ? -5.304 5.564 5.748 1.00 0.64 99 SER A N 1
ATOM 1601 C CA . SER A 1 99 ? -4.901 6.787 5.073 1.00 0.66 99 SER A CA 1
ATOM 1602 C C . SER A 1 99 ? -6.074 7.329 4.262 1.00 0.59 99 SER A C 1
ATOM 1603 O O . SER A 1 99 ? -7.203 6.841 4.380 1.00 0.89 99 SER A O 1
ATOM 1611 N N . SER A 1 100 ? -5.796 8.316 3.435 1.00 0.68 100 SER A N 1
ATOM 1612 C CA . SER A 1 100 ? -6.816 8.992 2.664 1.00 0.66 100 SER A CA 1
ATOM 1613 C C . SER A 1 100 ? -6.367 9.173 1.222 1.00 0.73 100 SER A C 1
ATOM 1614 O O . SER A 1 100 ? -5.171 9.137 0.921 1.00 0.93 100 SER A O 1
ATOM 1622 N N . CYS A 1 101 ? -7.326 9.374 0.337 1.00 0.81 101 CYS A N 1
ATOM 1623 C CA . CYS A 1 101 ? -7.050 9.421 -1.084 1.00 1.08 101 CYS A CA 1
ATOM 1624 C C . CYS A 1 101 ? -6.977 10.870 -1.541 1.00 1.40 101 CYS A C 1
ATOM 1625 O O . CYS A 1 101 ? -7.981 11.578 -1.576 1.00 1.51 101 CYS A O 1
ATOM 1632 N N . SER A 1 102 ? -5.775 11.286 -1.924 1.00 1.78 102 SER A N 1
ATOM 1633 C CA . SER A 1 102 ? -5.498 12.681 -2.232 1.00 2.21 102 SER A CA 1
ATOM 1634 C C . SER A 1 102 ? -5.812 12.985 -3.688 1.00 2.38 102 SER A C 1
ATOM 1635 O O . SER A 1 102 ? -5.736 14.130 -4.132 1.00 2.89 102 SER A O 1
ATOM 1643 N N . ASP A 1 103 ? -6.176 11.944 -4.420 1.00 2.42 103 ASP A N 1
ATOM 1644 C CA . ASP A 1 103 ? -6.500 12.072 -5.829 1.00 2.99 103 ASP A CA 1
ATOM 1645 C C . ASP A 1 103 ? -7.819 12.814 -6.002 1.00 2.90 103 ASP A C 1
ATOM 1646 O O . ASP A 1 103 ? -8.055 13.474 -7.013 1.00 3.58 103 ASP A O 1
ATOM 1655 N N . GLY A 1 104 ? -8.662 12.721 -4.974 1.00 2.31 104 GLY A N 1
ATOM 1656 C CA . GLY A 1 104 ? -9.963 13.353 -5.012 1.00 2.63 104 GLY A CA 1
ATOM 1657 C C . GLY A 1 104 ? -10.846 12.763 -6.084 1.00 2.20 104 GLY A C 1
ATOM 1658 O O . GLY A 1 104 ? -11.609 13.484 -6.723 1.00 2.88 104 GLY A O 1
ATOM 1662 N N . LEU A 1 105 ? -10.722 11.447 -6.273 1.00 1.58 105 LEU A N 1
ATOM 1663 C CA . LEU A 1 105 ? -11.460 10.723 -7.305 1.00 1.67 105 LEU A CA 1
ATOM 1664 C C . LEU A 1 105 ? -12.951 11.074 -7.240 1.00 2.09 105 LEU A C 1
ATOM 1665 O O . LEU A 1 105 ? -13.444 11.862 -8.047 1.00 2.57 105 LEU A O 1
ATOM 1681 N N . ASP A 1 106 ? -13.667 10.480 -6.296 1.00 2.09 106 ASP A N 1
ATOM 1682 C CA . ASP A 1 106 ? -15.072 10.819 -6.095 1.00 2.63 106 ASP A CA 1
ATOM 1683 C C . ASP A 1 106 ? -15.360 11.165 -4.647 1.00 2.65 106 ASP A C 1
ATOM 1684 O O . ASP A 1 106 ? -16.011 12.164 -4.346 1.00 3.16 106 ASP A O 1
ATOM 1693 N N . TYR A 1 107 ? -14.854 10.333 -3.754 1.00 2.27 107 TYR A N 1
ATOM 1694 C CA . TYR A 1 107 ? -15.326 10.312 -2.383 1.00 2.40 107 TYR A CA 1
ATOM 1695 C C . TYR A 1 107 ? -14.161 10.230 -1.396 1.00 1.98 107 TYR A C 1
ATOM 1696 O O . TYR A 1 107 ? -13.044 9.865 -1.766 1.00 1.99 107 TYR A O 1
ATOM 1714 N N . PHE A 1 108 ? -14.429 10.602 -0.150 1.00 2.07 108 PHE A N 1
ATOM 1715 C CA . PHE A 1 108 ? -13.449 10.498 0.924 1.00 2.03 108 PHE A CA 1
ATOM 1716 C C . PHE A 1 108 ? -14.025 9.646 2.049 1.00 1.72 108 PHE A C 1
ATOM 1717 O O . PHE A 1 108 ? -15.232 9.421 2.093 1.00 1.87 108 PHE A O 1
ATOM 1734 N N . LYS A 1 109 ? -13.188 9.208 2.978 1.00 1.72 109 LYS A N 1
ATOM 1735 C CA . LYS A 1 109 ? -13.619 8.219 3.960 1.00 1.53 109 LYS A CA 1
ATOM 1736 C C . LYS A 1 109 ? -12.893 8.396 5.291 1.00 1.93 109 LYS A C 1
ATOM 1737 O O . LYS A 1 109 ? -11.834 9.018 5.353 1.00 2.46 109 LYS A O 1
ATOM 1756 N N . GLY A 1 110 ? -13.463 7.838 6.350 1.00 1.97 110 GLY A N 1
ATOM 1757 C CA . GLY A 1 110 ? -12.842 7.912 7.657 1.00 2.39 110 GLY A CA 1
ATOM 1758 C C . GLY A 1 110 ? -13.503 6.994 8.667 1.00 2.16 110 GLY A C 1
ATOM 1759 O O . GLY A 1 110 ? -14.296 7.440 9.494 1.00 2.51 110 GLY A O 1
ATOM 1763 N N . ASN A 1 111 ? -13.185 5.707 8.596 1.00 2.19 111 ASN A N 1
ATOM 1764 C CA . ASN A 1 111 ? -13.739 4.727 9.533 1.00 2.27 111 ASN A CA 1
ATOM 1765 C C . ASN A 1 111 ? -12.643 3.803 10.041 1.00 2.33 111 ASN A C 1
ATOM 1766 O O . ASN A 1 111 ? -11.669 3.540 9.333 1.00 2.80 111 ASN A O 1
ATOM 1777 N N . ASP A 1 112 ? -12.803 3.309 11.260 1.00 2.35 112 ASP A N 1
ATOM 1778 C CA . ASP A 1 112 ? -11.855 2.361 11.836 1.00 2.46 112 ASP A CA 1
ATOM 1779 C C . ASP A 1 112 ? -12.564 1.053 12.167 1.00 2.10 112 ASP A C 1
ATOM 1780 O O . ASP A 1 112 ? -13.737 1.055 12.546 1.00 2.24 112 ASP A O 1
ATOM 1789 N N . LYS A 1 113 ? -11.854 -0.060 12.013 1.00 1.87 113 LYS A N 1
ATOM 1790 C CA . LYS A 1 113 ? -12.446 -1.383 12.160 1.00 1.65 113 LYS A CA 1
ATOM 1791 C C . LYS A 1 113 ? -11.362 -2.468 12.071 1.00 1.55 113 LYS A C 1
ATOM 1792 O O . LYS A 1 113 ? -10.169 -2.163 12.060 1.00 1.79 113 LYS A O 1
ATOM 1811 N N . ASP A 1 114 ? -11.824 -3.713 12.040 1.00 1.49 114 ASP A N 1
ATOM 1812 C CA . ASP A 1 114 ? -11.023 -4.939 11.897 1.00 1.41 114 ASP A CA 1
ATOM 1813 C C . ASP A 1 114 ? -9.761 -4.796 11.030 1.00 1.01 114 ASP A C 1
ATOM 1814 O O . ASP A 1 114 ? -9.700 -3.975 10.115 1.00 0.61 114 ASP A O 1
ATOM 1823 N N . CYS A 1 115 ? -8.764 -5.629 11.320 1.00 1.17 115 CYS A N 1
ATOM 1824 C CA . CYS A 1 115 ? -7.539 -5.694 10.526 1.00 0.92 115 CYS A CA 1
ATOM 1825 C C . CYS A 1 115 ? -7.183 -7.141 10.187 1.00 0.96 115 CYS A C 1
ATOM 1826 O O . CYS A 1 115 ? -7.722 -8.074 10.780 1.00 1.14 115 CYS A O 1
ATOM 1833 N N . LYS A 1 116 ? -6.277 -7.317 9.230 1.00 0.79 116 LYS A N 1
ATOM 1834 C CA . LYS A 1 116 ? -5.909 -8.641 8.743 1.00 0.81 116 LYS A CA 1
ATOM 1835 C C . LYS A 1 116 ? -4.48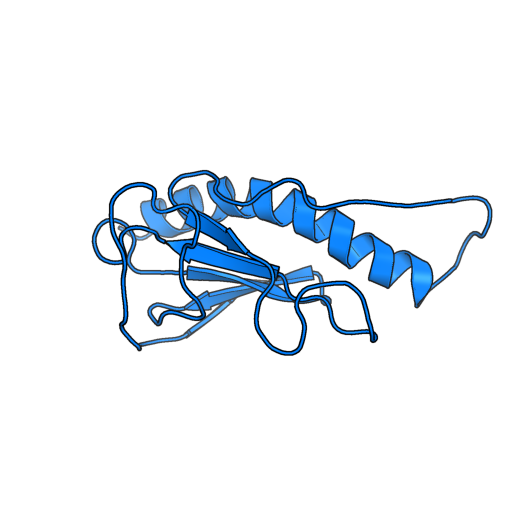7 -8.650 8.175 1.00 0.68 116 LYS A C 1
ATOM 1836 O O . LYS A 1 116 ? -4.015 -7.658 7.614 1.00 0.49 116 LYS A O 1
ATOM 1855 N N . LEU A 1 117 ? -3.822 -9.785 8.331 1.00 0.85 117 LEU A N 1
ATOM 1856 C CA . LEU A 1 117 ? -2.477 -9.997 7.817 1.00 0.74 117 LEU A CA 1
ATOM 1857 C C . LEU A 1 117 ? -2.562 -10.776 6.495 1.00 0.69 117 LEU A C 1
ATOM 1858 O O . LEU A 1 117 ? -3.108 -11.878 6.461 1.00 0.77 117 LEU A O 1
ATOM 1874 N N . PHE A 1 118 ? -2.046 -10.207 5.412 1.00 0.60 118 PHE A N 1
ATOM 1875 C CA . PHE A 1 118 ? -2.092 -10.871 4.112 1.00 0.61 118 PHE A CA 1
ATOM 1876 C C . PHE A 1 118 ? -0.681 -11.171 3.599 1.00 0.62 118 PHE A C 1
ATOM 1877 O O . PHE A 1 118 ? -0.034 -10.320 2.981 1.00 0.63 118 PHE A O 1
ATOM 1894 N N . LYS A 1 119 ? -0.210 -12.381 3.869 1.00 0.74 119 LYS A N 1
ATOM 1895 C CA . LYS A 1 119 ? 1.081 -12.838 3.370 1.00 0.87 119 LYS A CA 1
ATOM 1896 C C . LYS A 1 119 ? 0.896 -14.041 2.465 1.00 1.19 119 LYS A C 1
ATOM 1897 O O . LYS A 1 119 ? 0.782 -13.846 1.236 1.00 1.63 119 LYS A O 1
#

Foldseek 3Di:
DVVCVVVLQVFVVVLCVLVVLVLVQLVCVVDPPDPVDDGDRDRPFQDGSQWGWAFDDPDRDDDDSWGWTWTFHQDCPVPQWTWGQTSVRWIKIASAGPDWRPVPPDHTDHGHGGIDTGD

Solvent-accessible surface area: 6987 Å² total; per-residue (Å²): 188,66,136,70,48,88,62,44,3,100,31,0,49,52,10,0,66,81,0,5,91,14,0,70,25,31,87,64,75,114,47,160,180,117,133,121,45,100,39,171,32,92,31,97,27,106,57,20,88,28,0,1,1,77,56,68,54,128,9,191,18,50,136,87,50,89,4,9,3,36,0,1,0,1,34,20,109,140,8,56,4,0,0,17,6,46,29,76,67,2,0,63,4,7,60,70,21,24,21,57,1,76,75,38,88,115,110,118,25,67,83,128,133,76,68,77,102,57,178

Secondary structure (DSSP, 8-state):
-HHHHHHHHHHHHHHHHHHHHHHHHHHHHHT-S-TT---------SEETTEEEE--SS-SSS-SS---EEEEES-TTT---EEEEETTTEEEEESS--S--TT--S----------EE-

Radius of gyration: 14.39 Å; Cα contacts (8 Å, |Δi|>4): 227; chains: 1; bounding box: 45×27×23 Å